Protein AF-A0A9E1SXD8-F1 (afdb_monomer)

Nearest PDB structures (foldseek):
  6he3-assembly1_A  TM=4.421E-01  e=8.487E+00  Pseudomonas aeruginosa

Mean predicted aligned error: 5.75 Å

Foldseek 3Di:
DVVVLVVLLVVLDADDPCVLVVCVVVVHDSPVVVVRRVVSVVCSVVVSVVVVVVVD

Sequence (56 aa):
QLEVVVAVIFASVPTAASSHALAKQFGGDEQLMTSIVTTQVALSFITIPVILAFIT

Solvent-accessible surface area (backbone atoms only — not comparable to full-atom values): 3244 Å² total; per-residue (Å²): 113,69,68,57,54,53,51,51,54,63,71,51,58,57,72,66,75,64,53,34,61,47,24,54,74,73,74,46,62,39,68,62,43,46,52,50,44,51,50,41,49,60,48,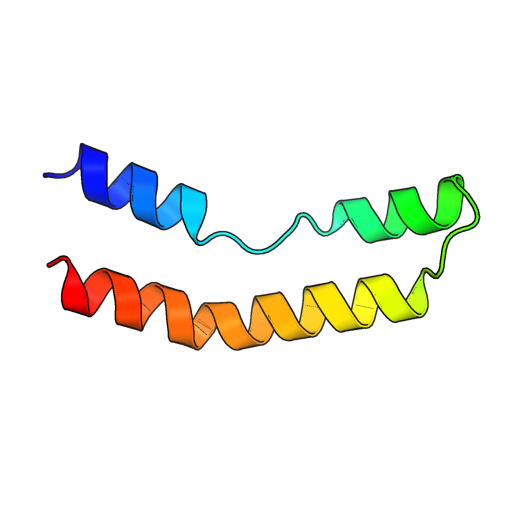33,73,53,52,46,59,51,53,51,66,73,73,108

Structure (mmCIF, N/CA/C/O backbone):
data_AF-A0A9E1SXD8-F1
#
_entry.id   AF-A0A9E1SXD8-F1
#
loop_
_atom_site.group_PDB
_atom_site.id
_atom_site.type_symbol
_atom_site.label_atom_id
_atom_site.label_alt_id
_atom_site.label_comp_id
_atom_site.label_asym_id
_atom_site.label_entity_id
_atom_site.label_seq_id
_atom_site.pdbx_PDB_ins_code
_atom_site.Cartn_x
_atom_site.Cartn_y
_atom_site.Cartn_z
_atom_site.occupancy
_atom_site.B_iso_or_equiv
_atom_site.auth_seq_id
_atom_site.auth_comp_id
_atom_site.auth_asym_id
_atom_site.auth_atom_id
_atom_site.pdbx_PDB_model_num
ATOM 1 N N . GLN A 1 1 ? 20.766 -1.229 -12.059 1.00 61.09 1 GLN A N 1
ATOM 2 C CA . GLN A 1 1 ? 19.307 -1.273 -12.326 1.00 61.09 1 GLN A CA 1
ATOM 3 C C 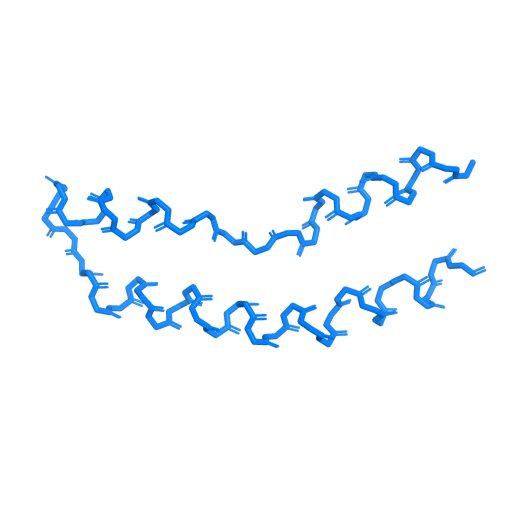. GLN A 1 1 ? 18.526 -1.950 -11.201 1.00 61.09 1 GLN A C 1
ATOM 5 O O . GLN A 1 1 ? 17.470 -1.442 -10.853 1.00 61.09 1 GLN A O 1
ATOM 10 N N . LEU A 1 2 ? 19.047 -3.020 -10.580 1.00 78.75 2 LEU A N 1
ATOM 11 C CA . LEU A 1 2 ? 18.400 -3.686 -9.437 1.00 78.75 2 LEU A CA 1
ATOM 12 C C . LEU A 1 2 ? 18.033 -2.727 -8.285 1.00 78.75 2 LEU A C 1
ATOM 14 O O . LEU A 1 2 ? 16.951 -2.834 -7.725 1.00 78.75 2 LEU A O 1
ATOM 18 N N . GLU A 1 3 ? 18.890 -1.751 -7.978 1.00 86.31 3 GLU A N 1
ATOM 19 C CA . GLU A 1 3 ? 18.663 -0.765 -6.907 1.00 86.31 3 GLU A CA 1
ATOM 20 C C . GLU A 1 3 ? 17.400 0.085 -7.131 1.00 86.31 3 GLU A C 1
ATOM 22 O O . GLU A 1 3 ? 16.645 0.330 -6.193 1.00 86.31 3 GLU A O 1
ATOM 27 N N . VAL A 1 4 ? 17.128 0.476 -8.383 1.00 84.00 4 VAL A N 1
ATOM 28 C CA . VAL A 1 4 ? 15.929 1.248 -8.751 1.00 84.00 4 VAL A CA 1
ATOM 29 C C . VAL A 1 4 ? 14.682 0.384 -8.610 1.00 84.00 4 VAL A C 1
ATOM 31 O O . VAL A 1 4 ? 13.690 0.836 -8.051 1.00 84.00 4 VAL A O 1
ATOM 34 N N . VAL A 1 5 ? 14.743 -0.877 -9.047 1.00 83.44 5 VAL A N 1
ATOM 35 C CA . VAL A 1 5 ? 13.628 -1.825 -8.909 1.00 83.44 5 VAL A CA 1
ATOM 36 C C . VAL A 1 5 ? 13.282 -2.043 -7.434 1.00 83.44 5 VAL A C 1
ATOM 38 O O . VAL A 1 5 ? 12.112 -1.983 -7.065 1.00 83.44 5 VAL A O 1
ATOM 41 N N . VAL A 1 6 ? 14.286 -2.220 -6.568 1.00 86.81 6 VAL A N 1
ATOM 42 C CA . VAL A 1 6 ? 14.076 -2.361 -5.118 1.00 86.81 6 VAL A CA 1
ATOM 43 C C . VAL A 1 6 ? 13.449 -1.095 -4.527 1.00 86.81 6 VAL A C 1
ATOM 45 O O . VAL A 1 6 ? 12.470 -1.200 -3.790 1.00 86.81 6 VAL A O 1
ATOM 48 N N . ALA A 1 7 ? 13.951 0.093 -4.879 1.00 87.31 7 ALA A N 1
ATOM 49 C CA . ALA A 1 7 ? 13.398 1.363 -4.402 1.00 87.31 7 ALA A CA 1
ATOM 50 C C . ALA A 1 7 ? 11.941 1.578 -4.853 1.00 87.31 7 ALA A C 1
ATOM 52 O O . ALA A 1 7 ? 11.104 2.004 -4.059 1.00 87.31 7 ALA A O 1
ATOM 53 N N . VAL A 1 8 ? 11.622 1.236 -6.104 1.00 85.56 8 VAL A N 1
ATOM 54 C CA . VAL A 1 8 ? 10.271 1.339 -6.678 1.00 85.56 8 VAL A CA 1
ATOM 55 C C . VAL A 1 8 ? 9.304 0.391 -5.982 1.00 85.56 8 VAL A C 1
ATOM 57 O O . VAL A 1 8 ? 8.198 0.801 -5.630 1.00 85.56 8 VAL A O 1
ATOM 60 N N . ILE A 1 9 ? 9.712 -0.857 -5.739 1.00 85.19 9 ILE A N 1
ATOM 61 C CA . ILE A 1 9 ? 8.891 -1.818 -4.996 1.00 85.19 9 ILE A CA 1
ATOM 62 C C . ILE A 1 9 ? 8.617 -1.281 -3.588 1.00 85.19 9 ILE A C 1
ATOM 64 O O . ILE A 1 9 ? 7.466 -1.275 -3.161 1.00 85.19 9 ILE A O 1
ATOM 68 N N . PHE A 1 10 ? 9.638 -0.763 -2.900 1.00 85.56 10 PHE A N 1
ATOM 69 C CA . PHE A 1 10 ? 9.493 -0.202 -1.554 1.00 85.56 10 PHE A CA 1
ATOM 70 C C . PHE A 1 10 ? 8.521 0.984 -1.514 1.00 85.56 10 PHE A C 1
ATOM 72 O O . PHE A 1 10 ? 7.682 1.069 -0.621 1.00 85.56 10 PHE A O 1
ATOM 79 N N . ALA A 1 11 ? 8.597 1.874 -2.505 1.00 84.00 11 ALA A N 1
ATOM 80 C CA . ALA A 1 11 ? 7.708 3.026 -2.629 1.00 84.00 11 ALA A CA 1
ATOM 81 C C . ALA A 1 11 ? 6.266 2.649 -3.010 1.00 84.00 11 ALA A C 1
ATOM 83 O O . ALA A 1 11 ? 5.344 3.419 -2.750 1.00 84.00 11 ALA A O 1
ATOM 84 N N . SER A 1 12 ? 6.064 1.482 -3.623 1.00 83.00 12 SER A N 1
ATOM 85 C CA . SER A 1 12 ? 4.749 1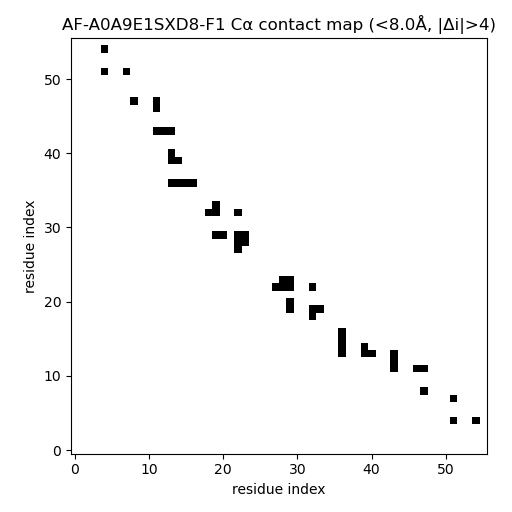.034 -4.092 1.00 83.00 12 SER A CA 1
ATOM 86 C C . SER A 1 12 ? 3.975 0.214 -3.053 1.00 83.00 12 SER A C 1
ATOM 88 O O . SER A 1 12 ? 2.815 -0.127 -3.287 1.00 83.00 12 SER A O 1
ATOM 90 N N . VAL A 1 13 ? 4.592 -0.117 -1.912 1.00 83.19 13 VAL A N 1
ATOM 91 C CA . VAL A 1 13 ? 3.923 -0.833 -0.820 1.00 83.19 13 VAL A CA 1
ATOM 92 C C . VAL A 1 13 ? 2.806 0.046 -0.234 1.00 83.19 13 VAL A C 1
ATOM 94 O O . VAL A 1 13 ? 3.055 1.198 0.127 1.00 83.19 13 VAL A O 1
ATOM 97 N N . PRO A 1 14 ? 1.568 -0.471 -0.120 1.00 78.50 14 PRO A N 1
ATOM 98 C CA . PRO A 1 14 ? 0.458 0.278 0.456 1.00 78.50 14 PRO A CA 1
ATOM 99 C C . PRO A 1 14 ? 0.681 0.580 1.947 1.00 78.50 14 PRO A C 1
ATOM 101 O O . PRO A 1 14 ? 1.449 -0.091 2.638 1.00 78.50 14 PRO A O 1
ATOM 104 N N . THR A 1 15 ? -0.011 1.605 2.451 1.00 82.69 15 THR A N 1
ATOM 105 C CA . THR A 1 15 ? 0.107 2.086 3.835 1.00 82.69 15 THR A CA 1
ATOM 106 C C . THR A 1 15 ? -0.081 0.957 4.859 1.00 82.69 15 THR A C 1
ATOM 108 O O . THR A 1 15 ? -0.944 0.094 4.708 1.00 82.69 15 THR A O 1
ATOM 111 N N . ALA A 1 16 ? 0.735 0.964 5.920 1.00 80.31 16 ALA A N 1
ATOM 112 C CA . ALA A 1 16 ? 0.792 -0.122 6.896 1.00 80.31 16 ALA A CA 1
ATOM 113 C C . ALA A 1 16 ? -0.565 -0.400 7.570 1.00 80.31 16 ALA A C 1
ATOM 115 O O . ALA A 1 16 ? -1.209 0.510 8.099 1.00 80.31 16 ALA A O 1
ATOM 116 N N . ALA A 1 17 ? -0.949 -1.679 7.647 1.00 76.31 17 ALA A N 1
ATOM 117 C CA . ALA A 1 17 ? -2.185 -2.126 8.302 1.00 76.31 17 ALA A CA 1
ATOM 118 C C . ALA A 1 17 ? -2.242 -1.785 9.807 1.00 76.31 17 ALA A C 1
ATOM 120 O O . ALA A 1 17 ? -3.322 -1.680 10.384 1.00 76.31 17 ALA A O 1
ATOM 121 N N . SER A 1 18 ? -1.089 -1.547 10.446 1.00 76.62 18 SER A N 1
ATOM 122 C CA . SER A 1 18 ? -0.996 -1.094 11.843 1.00 76.62 18 SER A CA 1
ATOM 123 C C . SER A 1 18 ? -1.611 0.290 12.084 1.00 76.62 18 SER A C 1
ATOM 125 O O . SER A 1 18 ? -1.942 0.618 13.223 1.00 76.62 18 SER A O 1
ATOM 127 N N . SER A 1 19 ? -1.828 1.079 11.028 1.00 78.44 19 SER A N 1
ATOM 128 C CA . SER A 1 19 ? -2.538 2.359 11.100 1.00 78.44 19 SER A CA 1
ATOM 129 C C . SER A 1 19 ? -3.968 2.232 11.633 1.00 78.44 19 SER A C 1
ATOM 131 O O . SER A 1 19 ? -4.439 3.136 12.312 1.00 78.44 19 SER A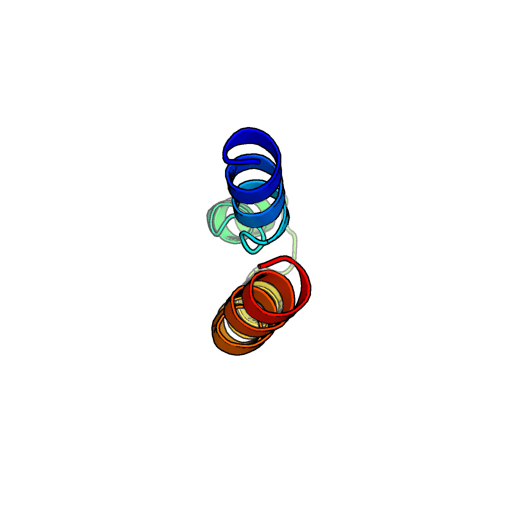 O 1
ATOM 133 N N . HIS A 1 20 ? -4.628 1.091 11.415 1.00 78.00 20 HIS A N 1
ATOM 134 C CA . HIS A 1 20 ? -5.941 0.781 11.980 1.00 78.00 20 HIS A CA 1
ATOM 135 C C . HIS A 1 20 ? -5.908 0.670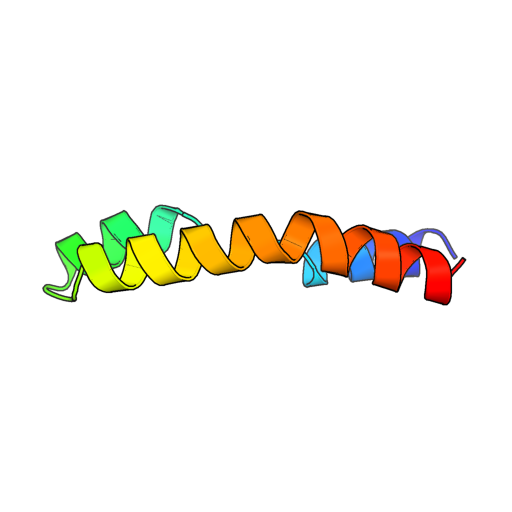 13.509 1.00 78.00 20 HIS A C 1
ATOM 137 O O . HIS A 1 20 ? -6.692 1.303 14.215 1.00 78.00 20 HIS A O 1
ATOM 143 N N . ALA A 1 21 ?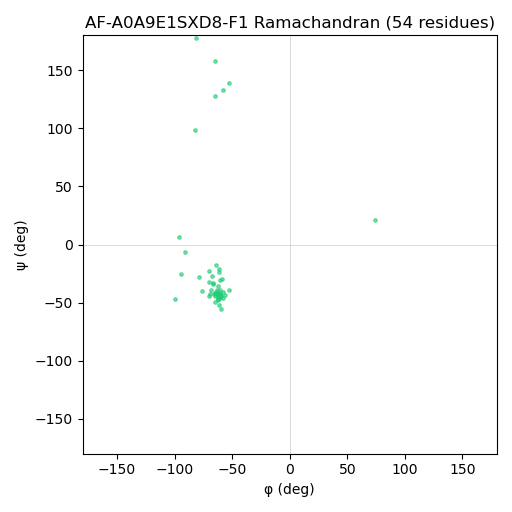 -4.953 -0.106 14.030 1.00 81.25 21 ALA A N 1
ATOM 144 C CA . ALA A 1 21 ? -4.760 -0.252 15.468 1.00 81.25 21 ALA A CA 1
ATOM 145 C C . ALA A 1 21 ? -4.392 1.092 16.116 1.00 81.25 21 ALA A C 1
ATOM 147 O O . ALA A 1 21 ? -4.841 1.383 17.222 1.00 81.25 21 ALA A O 1
ATOM 148 N N . LEU A 1 22 ? -3.623 1.928 15.411 1.00 82.50 22 LEU A N 1
ATOM 149 C CA . LEU A 1 22 ? -3.266 3.269 15.865 1.00 82.50 22 LEU A CA 1
ATOM 150 C C . LEU A 1 22 ? -4.472 4.222 15.846 1.00 82.50 22 LEU A C 1
ATOM 152 O O . LEU A 1 22 ? -4.710 4.906 16.834 1.00 82.50 22 LEU A O 1
ATOM 156 N N . ALA A 1 23 ? -5.284 4.219 14.784 1.00 82.75 23 ALA A N 1
ATOM 157 C CA . ALA A 1 23 ? -6.521 4.999 14.720 1.00 82.75 23 ALA A CA 1
ATOM 158 C C . ALA A 1 23 ? -7.441 4.657 15.900 1.00 82.75 23 ALA A C 1
ATOM 160 O O . ALA A 1 23 ? -7.907 5.558 16.591 1.00 82.75 23 ALA A O 1
ATOM 161 N N . LYS A 1 24 ? -7.587 3.368 16.225 1.00 79.94 24 LYS A N 1
ATOM 162 C CA . LYS A 1 24 ? -8.333 2.913 17.405 1.00 79.94 24 LYS A CA 1
ATOM 163 C C . LYS A 1 24 ? -7.754 3.448 18.724 1.00 79.94 24 LYS A C 1
ATOM 165 O O . LYS A 1 24 ? -8.507 3.879 19.590 1.00 79.94 24 LYS A O 1
ATOM 170 N N . GLN A 1 25 ? -6.428 3.425 18.888 1.00 87.00 25 GLN A N 1
ATOM 171 C CA . GLN A 1 25 ? -5.756 3.867 20.121 1.00 87.00 25 GLN A CA 1
ATOM 172 C C . GLN A 1 25 ? -5.812 5.384 20.343 1.00 87.00 25 GLN A C 1
ATOM 174 O O . GLN A 1 25 ? -5.869 5.826 21.487 1.00 87.00 25 GLN A O 1
ATOM 179 N N . PHE A 1 26 ? -5.814 6.180 19.273 1.00 84.19 26 PHE A N 1
ATOM 180 C CA . PHE A 1 26 ? -5.840 7.645 19.339 1.00 84.19 26 PHE A CA 1
ATOM 181 C C . PHE A 1 26 ? -7.254 8.241 19.188 1.00 84.19 26 PHE A C 1
ATOM 183 O O . PHE A 1 26 ? -7.396 9.460 19.114 1.00 84.19 26 PHE A O 1
ATOM 190 N N . GLY A 1 27 ? -8.301 7.406 19.158 1.00 79.44 27 GLY A N 1
ATOM 191 C CA . GLY A 1 27 ? -9.696 7.851 19.030 1.00 79.44 27 GLY A CA 1
ATOM 192 C C . GLY A 1 27 ? -10.089 8.325 17.624 1.00 79.44 27 GLY A C 1
ATOM 193 O O . GLY A 1 27 ? -11.043 9.084 17.477 1.00 79.44 27 GLY A O 1
ATOM 194 N N . GLY A 1 28 ? -9.343 7.914 16.599 1.00 81.00 28 GLY A N 1
ATOM 195 C CA . GLY A 1 28 ? -9.665 8.134 15.191 1.00 81.00 28 GLY A CA 1
ATOM 196 C C . GLY A 1 28 ? -10.680 7.129 14.636 1.00 81.00 28 GLY A C 1
ATOM 197 O O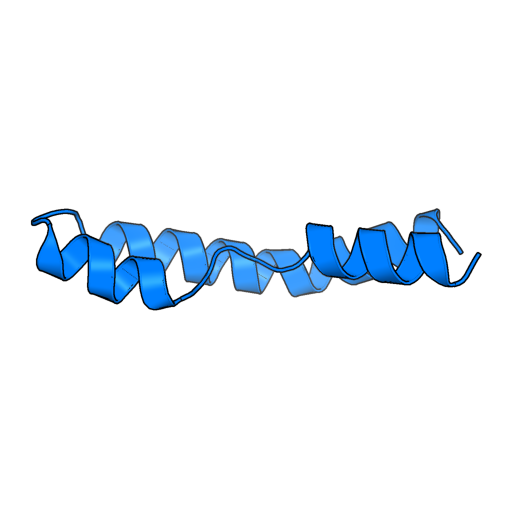 . GLY A 1 28 ? -11.114 6.199 15.314 1.00 81.00 28 GLY A O 1
ATOM 198 N N . ASP A 1 29 ? -11.044 7.310 13.366 1.00 83.62 29 ASP A N 1
ATOM 199 C CA . ASP A 1 29 ? -12.031 6.468 12.685 1.00 83.62 29 ASP A CA 1
ATOM 200 C C . ASP A 1 29 ? -11.403 5.162 12.160 1.00 83.62 29 ASP A C 1
ATOM 202 O O . ASP A 1 29 ? -10.762 5.107 11.106 1.00 83.62 29 ASP A O 1
ATOM 206 N N . GLU A 1 30 ? -11.593 4.098 12.940 1.00 81.69 30 GLU A N 1
ATOM 207 C CA . GLU A 1 30 ? -11.137 2.733 12.660 1.00 81.69 30 GLU A CA 1
ATOM 208 C C . GLU A 1 30 ? -11.707 2.193 11.328 1.00 81.69 30 GLU A C 1
ATOM 210 O O . GLU A 1 30 ? -10.995 1.579 10.523 1.00 81.69 30 GLU A O 1
ATOM 215 N N . GLN A 1 31 ? -12.980 2.474 11.042 1.00 82.00 31 GLN A N 1
ATOM 216 C CA . GLN A 1 31 ? -13.680 1.944 9.874 1.00 82.00 31 GLN A CA 1
ATOM 217 C C . GLN A 1 31 ? -13.269 2.674 8.592 1.00 82.00 31 GLN A C 1
ATOM 219 O O . GLN A 1 31 ? -13.035 2.034 7.560 1.00 82.00 31 GLN A O 1
ATOM 224 N N . LEU A 1 32 ? -13.099 3.996 8.663 1.00 83.94 32 LEU A N 1
AT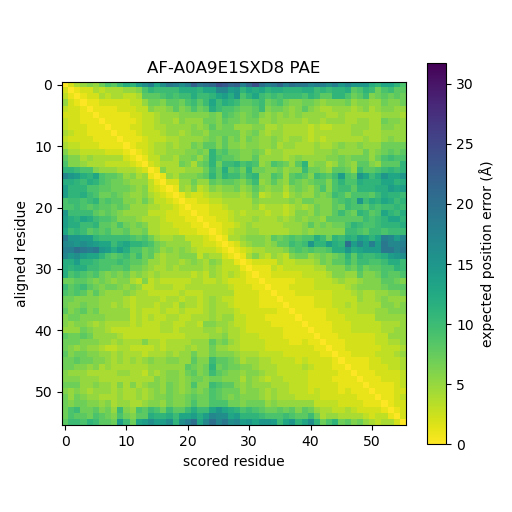OM 225 C CA . LEU A 1 32 ? -12.572 4.792 7.560 1.00 83.94 32 LEU A CA 1
ATOM 226 C C . LEU A 1 32 ? -11.142 4.353 7.211 1.00 83.94 32 LEU A C 1
ATOM 228 O O . LEU A 1 32 ? -10.843 4.128 6.038 1.00 83.94 32 LEU A O 1
ATOM 232 N N . MET A 1 33 ? -10.282 4.142 8.217 1.00 85.94 33 MET A N 1
ATOM 233 C CA . MET A 1 33 ? -8.901 3.703 7.991 1.00 85.94 33 MET A CA 1
ATOM 234 C C . MET A 1 33 ? -8.835 2.305 7.362 1.00 85.94 33 MET A C 1
ATOM 236 O O . MET A 1 33 ? -8.066 2.086 6.425 1.00 85.94 33 MET A O 1
ATOM 240 N N . THR A 1 34 ? -9.687 1.374 7.807 1.00 85.69 34 THR A N 1
ATOM 241 C CA . THR A 1 34 ? -9.808 0.039 7.189 1.00 85.69 34 THR A CA 1
ATOM 242 C C . THR A 1 34 ? -10.168 0.137 5.712 1.00 85.69 34 THR A C 1
ATOM 244 O O . THR A 1 34 ? -9.566 -0.538 4.876 1.00 85.69 34 THR A O 1
ATOM 247 N N . SER A 1 35 ? -11.146 0.984 5.380 1.00 88.00 35 SER A N 1
ATOM 248 C CA . SER A 1 35 ? -11.619 1.168 4.007 1.00 88.00 35 SER A CA 1
ATOM 249 C C . SER A 1 35 ? -10.526 1.746 3.101 1.00 88.00 35 SER A C 1
ATOM 251 O O . SER A 1 35 ? -10.308 1.249 1.992 1.00 88.00 35 SER A O 1
ATOM 253 N N . ILE A 1 36 ? -9.770 2.732 3.598 1.00 88.75 36 ILE A N 1
ATOM 254 C CA . ILE A 1 36 ? -8.636 3.334 2.882 1.00 88.75 36 ILE A CA 1
ATOM 255 C C . ILE A 1 36 ? -7.556 2.286 2.600 1.00 88.75 36 ILE A C 1
ATOM 257 O O . ILE A 1 36 ? -7.171 2.109 1.443 1.00 88.75 36 ILE A O 1
ATOM 261 N N . VAL A 1 37 ? -7.109 1.553 3.626 1.00 88.12 37 VAL A N 1
ATOM 262 C CA . VAL A 1 37 ? -6.064 0.526 3.477 1.00 88.12 37 VAL A CA 1
ATOM 263 C C . VAL A 1 37 ? -6.521 -0.573 2.520 1.00 88.12 37 VAL A C 1
ATOM 265 O O . VAL A 1 37 ? -5.770 -0.957 1.629 1.00 88.12 37 VAL A O 1
ATOM 268 N N . THR A 1 38 ? -7.767 -1.036 2.636 1.00 87.06 38 THR A N 1
ATOM 269 C CA . THR A 1 38 ? -8.326 -2.064 1.742 1.00 87.06 38 THR A CA 1
ATOM 270 C C . THR A 1 38 ? -8.336 -1.589 0.290 1.00 87.06 38 THR A C 1
ATOM 272 O O . THR A 1 38 ? -7.923 -2.323 -0.607 1.00 87.06 38 THR A O 1
ATOM 275 N N . THR A 1 39 ? -8.744 -0.339 0.056 1.00 89.31 39 THR A N 1
ATOM 276 C CA . THR A 1 39 ? -8.761 0.260 -1.284 1.00 89.31 39 THR A CA 1
ATOM 277 C C . THR A 1 39 ? -7.345 0.418 -1.840 1.00 89.31 39 THR A C 1
ATOM 279 O O . THR A 1 39 ? -7.100 0.075 -2.994 1.00 89.31 39 THR A O 1
ATOM 282 N N . GLN A 1 40 ? -6.383 0.870 -1.029 1.00 87.06 40 GLN A N 1
ATOM 283 C CA . GLN A 1 40 ? -4.979 0.971 -1.441 1.00 87.06 40 GLN A CA 1
ATOM 284 C C . GLN A 1 40 ? -4.368 -0.396 -1.754 1.00 87.06 40 GLN A C 1
ATOM 286 O O . GLN A 1 40 ? -3.667 -0.524 -2.754 1.00 87.06 40 GLN A O 1
ATOM 291 N N . VAL A 1 41 ? -4.650 -1.424 -0.948 1.00 89.94 41 VAL A N 1
ATOM 292 C CA . VAL A 1 41 ? -4.198 -2.797 -1.211 1.00 89.94 41 VAL A CA 1
ATOM 293 C C . VAL A 1 41 ? -4.795 -3.302 -2.521 1.00 89.94 41 VAL A C 1
ATOM 295 O O . VAL A 1 41 ? -4.050 -3.786 -3.370 1.00 89.94 41 VAL A O 1
ATOM 298 N N . ALA A 1 42 ? -6.098 -3.128 -2.745 1.00 90.25 42 ALA A N 1
ATOM 299 C CA . ALA A 1 42 ? -6.742 -3.531 -3.993 1.00 90.25 42 ALA A CA 1
ATOM 300 C C . ALA A 1 42 ? -6.133 -2.822 -5.216 1.00 90.25 42 ALA A C 1
ATOM 302 O O . ALA A 1 42 ? -5.818 -3.470 -6.212 1.00 90.25 42 ALA A O 1
ATOM 303 N N . LEU A 1 43 ? -5.898 -1.510 -5.126 1.00 89.56 43 LEU A N 1
ATOM 304 C CA . LEU A 1 43 ? -5.258 -0.738 -6.193 1.00 89.56 43 LEU A CA 1
ATOM 305 C C . LEU A 1 43 ? -3.793 -1.143 -6.410 1.00 89.56 43 LEU A C 1
ATOM 307 O O . LEU A 1 43 ? -3.339 -1.140 -7.553 1.00 89.56 43 LEU A O 1
ATOM 311 N N . SER A 1 44 ? -3.074 -1.546 -5.355 1.00 87.44 44 SER A N 1
ATOM 312 C CA . SER A 1 44 ? -1.661 -1.948 -5.438 1.00 87.44 44 SER A CA 1
ATOM 313 C C . SER A 1 44 ? -1.426 -3.150 -6.356 1.00 87.44 44 SER A C 1
ATOM 315 O O . SER A 1 44 ? -0.404 -3.202 -7.039 1.00 87.44 44 SER A O 1
ATOM 317 N N . PHE A 1 45 ? -2.403 -4.060 -6.470 1.00 87.62 45 PHE A N 1
ATOM 318 C CA . PHE A 1 45 ? -2.350 -5.178 -7.422 1.00 87.62 45 PHE A CA 1
ATOM 319 C C . PHE A 1 45 ? -2.276 -4.724 -8.880 1.00 87.62 45 PHE A C 1
ATOM 321 O O . PHE A 1 45 ? -1.801 -5.479 -9.722 1.00 87.62 45 PHE A O 1
ATOM 328 N N . ILE A 1 46 ? -2.741 -3.512 -9.183 1.00 91.19 46 ILE A N 1
ATOM 329 C CA . ILE A 1 46 ? -2.713 -2.937 -10.527 1.00 91.19 46 ILE A CA 1
ATOM 330 C C . ILE A 1 46 ? -1.531 -1.975 -10.656 1.00 91.19 46 ILE A C 1
ATOM 332 O O . ILE A 1 46 ? -0.778 -2.056 -11.623 1.00 91.19 46 ILE A O 1
ATOM 336 N N . THR A 1 47 ? -1.316 -1.080 -9.689 1.00 86.75 47 THR A N 1
ATOM 337 C CA . THR A 1 47 ? -0.269 -0.052 -9.793 1.00 86.75 47 THR A CA 1
ATOM 338 C C . THR A 1 47 ? 1.148 -0.618 -9.729 1.00 86.75 47 THR A C 1
ATOM 340 O O . THR A 1 47 ? 1.985 -0.171 -10.509 1.00 86.75 47 THR A O 1
ATOM 343 N N . ILE A 1 48 ? 1.430 -1.620 -8.886 1.00 87.25 48 ILE A N 1
ATOM 344 C CA . ILE A 1 48 ? 2.766 -2.241 -8.795 1.00 87.25 48 ILE A CA 1
ATOM 345 C C . ILE A 1 48 ? 3.213 -2.850 -10.139 1.00 87.25 48 ILE A C 1
ATOM 347 O O . ILE A 1 48 ? 4.277 -2.461 -10.630 1.00 87.25 48 ILE A O 1
ATOM 351 N N . PRO A 1 49 ? 2.454 -3.769 -10.776 1.00 85.25 49 PRO A N 1
ATOM 352 C CA . PRO A 1 49 ? 2.879 -4.355 -12.045 1.00 85.25 49 PRO A CA 1
ATOM 353 C C . PRO A 1 49 ? 2.911 -3.332 -13.183 1.00 85.25 49 PRO A C 1
ATOM 355 O O . PRO A 1 49 ? 3.796 -3.419 -14.029 1.00 85.25 49 PRO A O 1
ATOM 358 N N . VAL A 1 50 ? 2.009 -2.342 -13.196 1.00 89.69 50 VAL A N 1
ATOM 359 C CA . VAL A 1 50 ? 2.026 -1.268 -14.203 1.00 89.69 50 VAL A CA 1
ATOM 360 C C . VAL A 1 50 ? 3.316 -0.454 -14.110 1.00 89.69 50 VAL A C 1
ATOM 362 O O . VAL A 1 50 ? 3.977 -0.252 -15.123 1.00 89.69 50 VAL A O 1
ATOM 365 N N . ILE A 1 51 ? 3.719 -0.025 -12.911 1.00 87.00 51 ILE A N 1
ATOM 366 C CA . ILE A 1 51 ? 4.949 0.760 -12.726 1.00 87.00 51 ILE A CA 1
ATOM 367 C C . ILE A 1 51 ? 6.188 -0.074 -13.080 1.00 87.00 51 ILE A C 1
ATOM 369 O O . ILE A 1 51 ? 7.084 0.424 -13.759 1.00 87.00 51 ILE A O 1
ATOM 373 N N . LEU A 1 52 ? 6.232 -1.348 -12.677 1.00 84.12 52 LEU A N 1
ATOM 374 C CA . LEU A 1 52 ? 7.335 -2.244 -13.038 1.00 84.12 52 LEU A CA 1
ATOM 375 C C . LEU A 1 52 ? 7.428 -2.469 -14.553 1.00 84.12 52 LEU A C 1
ATOM 377 O O . LEU A 1 52 ? 8.535 -2.470 -15.084 1.00 84.12 52 LEU A O 1
ATOM 381 N N . ALA A 1 53 ? 6.296 -2.598 -15.249 1.00 86.25 53 ALA A N 1
ATOM 382 C CA . ALA A 1 53 ? 6.254 -2.730 -16.705 1.00 86.25 53 ALA A CA 1
ATOM 383 C C . ALA A 1 53 ? 6.696 -1.456 -17.447 1.00 86.25 53 ALA A C 1
ATOM 385 O O . ALA A 1 53 ? 7.169 -1.553 -18.570 1.00 86.25 53 ALA A O 1
ATOM 386 N N . PHE A 1 54 ? 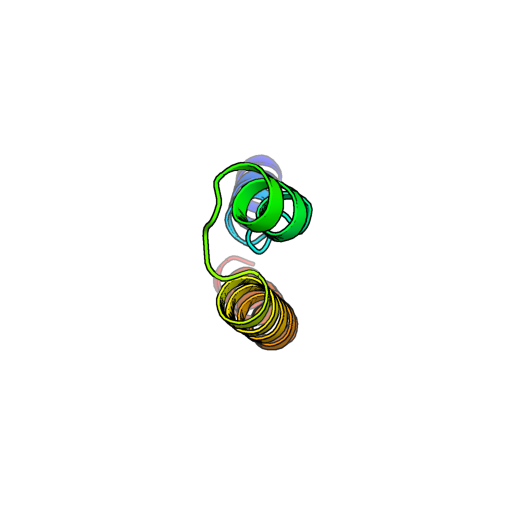6.546 -0.272 -16.845 1.00 83.62 54 PHE A N 1
ATOM 387 C CA . PHE A 1 54 ? 7.048 0.986 -17.414 1.00 83.62 54 PHE A CA 1
ATOM 388 C C . PHE A 1 54 ? 8.553 1.197 -17.203 1.00 83.62 54 PHE A C 1
ATOM 390 O O . PHE A 1 54 ? 9.176 1.932 -17.967 1.00 83.62 54 PHE A O 1
ATOM 397 N N . ILE A 1 55 ? 9.116 0.631 -16.132 1.00 80.06 55 ILE A N 1
ATOM 398 C CA . ILE A 1 55 ? 10.516 0.843 -15.726 1.00 80.06 55 ILE A CA 1
ATOM 399 C C . ILE A 1 55 ? 11.459 -0.238 -16.276 1.00 80.06 55 ILE A C 1
ATOM 401 O O . ILE A 1 55 ? 12.656 0.026 -16.407 1.00 80.06 55 ILE A O 1
ATOM 405 N N . THR A 1 56 ? 10.938 -1.434 -16.564 1.00 69.31 56 THR A N 1
ATOM 406 C CA . THR A 1 56 ? 11.680 -2.555 -17.172 1.00 69.31 56 THR A CA 1
ATOM 407 C C . THR A 1 56 ? 11.671 -2.438 -18.689 1.00 69.31 56 THR A C 1
ATOM 409 O O . THR A 1 56 ? 12.749 -2.633 -19.291 1.00 69.31 56 THR A O 1
#

pLDDT: mean 83.74, std 5.13, range [61.09, 91.19]

Radius of gyration: 14.21 Å; Cα contacts (8 Å, |Δi|>4): 27; chains: 1; bounding box: 33×13×38 Å

Secondary structure (DSSP, 8-state):
-HHHHHHHHHHHSPPPTHHHHHHHHTT--HHHHHHHHHHHHHHHHHHHHHHHHHH-